Protein AF-A0A962NV31-F1 (afdb_monomer)

Mean predicted aligned error: 4.39 Å

Radius of gyration: 16.81 Å; Cα contacts (8 Å, |Δi|>4): 168; chains: 1; bounding box: 40×38×43 Å

Foldseek 3Di:
DPPDDADDQDADCDDPDPDDDDPVRYDDPVRSCVQVVDDDDDDDDDDAWKKKWAADPVLDIWIDTRPGTADPPGDDLCNCVCVVCVVCVVVCSVVHPHFKMWIWGAQSDDDPDDDDDDPDRTGTDDMAGNVVRGD

Solvent-accessible surface area (backbone atoms only — not comparable to full-atom values): 8498 Å² total; per-residue (Å²): 131,84,89,76,82,61,76,77,84,84,58,33,70,68,87,85,66,94,65,86,73,65,80,92,42,49,45,52,74,66,56,36,50,58,58,68,72,47,94,76,85,88,74,88,83,78,62,49,40,58,35,33,41,35,36,40,100,84,74,44,80,41,47,25,45,68,87,46,74,61,60,85,83,52,60,76,77,40,48,66,45,60,76,61,40,65,88,41,46,67,63,50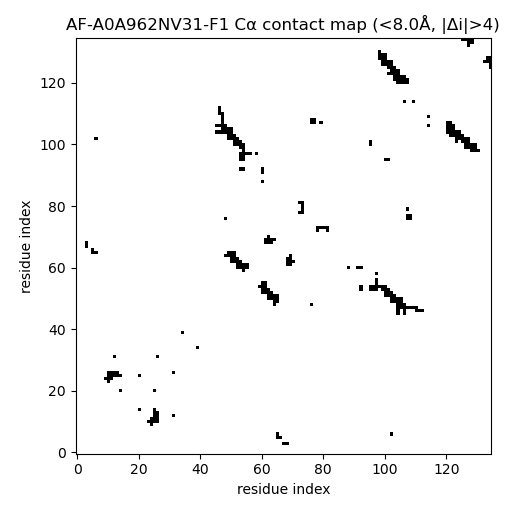,43,70,73,33,35,76,44,32,32,44,33,26,38,34,49,78,39,76,65,90,53,85,79,91,77,64,94,56,47,67,47,75,78,49,52,36,34,67,82,80,71,42,109

Nearest PDB structures (foldseek):
  6vtb-assembly1_A  TM=7.160E-01  e=1.375E-02  Naegleria gruberi
  6n0t-assembly1_A  TM=6.675E-01  e=8.854E-03  Thermochaetoides thermophila DSM 1495
  6vt8-assembly1_A  TM=7.091E-01  e=2.136E-02  Naegleria gruberi
  6vt1-assembly4_D  TM=6.978E-01  e=2.136E-02  Naegleria gruberi
  6n0v-assembly2_B  TM=6.535E-01  e=3.115E-02  Thermochaetoides thermophila DSM 1495

Sequence (135 aa):
MTDFFRFPHTPHIVWLGKDSPRDDKVLSPIEAQQLLAHQVIVEEKLDGANLGFSVSANGELRAQNRGQYLLQPYVGQFEKLENWLKPRADSLFDALGENLMLFGEWCAAQHSLDYQTLPDWFLVFDVYDKQQQQF

Secondary structure (DSSP, 8-state):
----PPPPP--BSS--SSSPPPGGGB--HHHHHHHHTS--------SSEEEEEEE-TTS-EEEEESSSB--SSP-GGGTTHHHHHGGGHHHHHHHHTTTEEEEEEE-SS-SSS--S--S-SEEEEEEEETTTTB-

Structure (mmCIF, N/CA/C/O backbone):
data_AF-A0A962NV31-F1
#
_entry.id   AF-A0A962NV31-F1
#
loop_
_atom_site.group_PDB
_atom_site.id
_atom_site.type_symbol
_atom_site.label_atom_id
_atom_site.label_alt_id
_atom_site.label_comp_id
_atom_site.label_asym_id
_atom_site.label_entity_id
_atom_site.label_seq_id
_atom_site.pdbx_PDB_ins_code
_atom_site.Cartn_x
_atom_site.Cartn_y
_atom_site.Cartn_z
_atom_site.occupancy
_atom_site.B_iso_or_equiv
_atom_site.auth_seq_id
_atom_site.auth_comp_id
_atom_site.auth_asym_id
_atom_site.auth_atom_id
_atom_site.pdbx_PDB_model_num
ATOM 1 N N . MET A 1 1 ? 9.616 0.900 20.889 1.00 39.31 1 MET A N 1
ATOM 2 C CA . MET A 1 1 ? 10.156 0.978 19.516 1.00 39.31 1 MET A CA 1
ATOM 3 C C . MET A 1 1 ? 8.955 1.104 18.607 1.00 39.31 1 MET A C 1
ATOM 5 O O . MET A 1 1 ? 7.966 0.438 18.866 1.00 39.31 1 MET A O 1
ATOM 9 N N . THR A 1 2 ? 8.957 2.026 17.654 1.00 50.31 2 THR A N 1
ATOM 10 C CA . THR A 1 2 ? 7.829 2.161 16.727 1.00 50.31 2 THR A CA 1
ATOM 11 C C . THR A 1 2 ? 7.834 0.975 15.765 1.00 50.31 2 THR A C 1
ATOM 13 O O . THR A 1 2 ? 8.759 0.878 14.961 1.00 50.31 2 THR A O 1
ATOM 16 N N . ASP A 1 3 ? 6.812 0.118 15.835 1.00 76.62 3 ASP A N 1
ATOM 17 C CA . ASP A 1 3 ? 6.509 -0.965 14.878 1.00 76.62 3 ASP A CA 1
ATOM 18 C C . ASP A 1 3 ? 6.101 -0.403 13.500 1.00 76.62 3 ASP A C 1
ATOM 20 O O . ASP A 1 3 ? 5.008 -0.650 12.988 1.00 76.62 3 ASP A O 1
ATOM 24 N N . PHE A 1 4 ? 6.926 0.467 12.916 1.00 91.75 4 PHE A N 1
ATOM 25 C CA . PHE A 1 4 ? 6.704 0.983 11.573 1.00 91.75 4 PHE A CA 1
ATOM 26 C C . PHE A 1 4 ? 7.273 -0.007 10.559 1.00 91.75 4 PHE A C 1
ATOM 28 O O . PHE A 1 4 ? 8.490 -0.172 10.461 1.00 91.75 4 PHE A O 1
ATOM 35 N N . PHE A 1 5 ? 6.394 -0.634 9.784 1.00 94.69 5 PHE A N 1
ATOM 36 C CA . PHE A 1 5 ? 6.786 -1.489 8.674 1.00 94.69 5 PHE A CA 1
ATOM 37 C C . PHE A 1 5 ? 6.714 -0.702 7.363 1.00 94.69 5 PHE A C 1
ATOM 39 O O . PHE A 1 5 ? 5.665 -0.174 6.984 1.00 94.69 5 PHE A O 1
ATOM 46 N N . ARG A 1 6 ? 7.850 -0.608 6.670 1.00 95.25 6 ARG A N 1
ATOM 47 C CA . ARG A 1 6 ? 7.961 0.059 5.371 1.00 95.25 6 ARG A CA 1
ATOM 48 C C . ARG A 1 6 ? 7.671 -0.949 4.263 1.00 95.25 6 ARG A C 1
ATOM 50 O O . ARG A 1 6 ? 8.365 -1.956 4.183 1.00 95.25 6 ARG A O 1
ATOM 57 N N . PHE A 1 7 ? 6.734 -0.629 3.366 1.00 95.12 7 PHE A N 1
ATOM 58 C CA . PHE A 1 7 ? 6.518 -1.431 2.159 1.00 95.12 7 PHE A CA 1
ATOM 59 C C . PHE A 1 7 ? 7.834 -1.555 1.362 1.00 95.12 7 PHE A C 1
ATOM 61 O O . PHE A 1 7 ? 8.510 -0.531 1.164 1.00 95.12 7 PHE A O 1
ATOM 68 N N . PRO A 1 8 ? 8.235 -2.764 0.926 1.00 92.75 8 PRO A N 1
ATOM 69 C CA . PRO A 1 8 ? 9.511 -2.994 0.261 1.00 92.75 8 PRO A CA 1
ATOM 70 C C . PRO A 1 8 ? 9.652 -2.184 -1.033 1.00 92.75 8 PRO A C 1
ATOM 72 O O . PRO A 1 8 ? 8.735 -1.523 -1.529 1.00 92.75 8 PRO A O 1
ATOM 75 N N . HIS A 1 9 ? 10.879 -2.098 -1.537 1.00 90.50 9 HIS A N 1
ATOM 76 C CA . HIS A 1 9 ? 11.116 -1.554 -2.872 1.00 90.50 9 HIS A CA 1
ATOM 77 C C . HIS A 1 9 ? 10.814 -2.639 -3.903 1.00 90.50 9 HIS A C 1
ATOM 79 O O . HIS A 1 9 ? 11.191 -3.787 -3.699 1.00 90.50 9 HIS A O 1
ATOM 85 N N . THR A 1 10 ? 10.189 -2.260 -5.015 1.00 90.50 10 THR A N 1
ATOM 86 C CA . THR A 1 10 ? 10.044 -3.131 -6.184 1.00 90.50 10 THR A CA 1
ATOM 87 C C . THR A 1 10 ? 11.233 -2.877 -7.115 1.00 90.50 10 THR A C 1
ATOM 89 O O . THR A 1 10 ? 11.301 -1.793 -7.705 1.00 90.50 10 THR A O 1
ATOM 92 N N . PRO A 1 11 ? 12.208 -3.797 -7.216 1.00 91.75 11 PRO A N 1
ATOM 93 C CA . PRO A 1 11 ? 13.331 -3.642 -8.130 1.00 91.75 11 PRO A CA 1
ATOM 94 C C . PRO A 1 11 ? 12.875 -3.821 -9.582 1.00 91.75 11 PRO A C 1
ATOM 96 O O . PRO A 1 11 ? 11.891 -4.497 -9.881 1.00 91.75 11 PRO A O 1
ATOM 99 N N . HIS A 1 12 ? 13.619 -3.233 -10.509 1.00 90.94 12 HIS A N 1
ATOM 100 C CA . HIS A 1 12 ? 13.448 -3.481 -11.931 1.00 90.94 12 HIS A CA 1
ATOM 101 C C . HIS A 1 12 ? 13.879 -4.915 -12.263 1.00 90.94 12 HIS A C 1
ATOM 103 O O . HIS A 1 12 ? 14.985 -5.322 -11.918 1.00 90.94 12 HIS A O 1
ATOM 109 N N . ILE A 1 13 ? 13.044 -5.658 -12.993 1.00 91.75 13 ILE A N 1
ATOM 110 C CA . ILE A 1 13 ? 13.430 -6.960 -13.571 1.00 91.75 13 ILE A CA 1
ATOM 111 C C . ILE A 1 13 ? 14.506 -6.760 -14.645 1.00 91.75 13 ILE A C 1
ATOM 113 O O . ILE A 1 13 ? 15.475 -7.505 -14.730 1.00 91.75 13 ILE A O 1
ATOM 117 N N . VAL A 1 14 ? 14.328 -5.725 -15.463 1.00 88.88 14 VAL A N 1
ATOM 118 C CA . VAL A 1 14 ? 15.279 -5.266 -16.472 1.00 88.88 14 VAL A CA 1
ATOM 119 C C . VAL A 1 14 ? 15.212 -3.746 -16.536 1.00 88.88 14 VAL A C 1
ATOM 121 O O . VAL A 1 14 ? 14.142 -3.150 -16.387 1.00 88.88 14 VAL A O 1
ATOM 124 N N . TRP A 1 15 ? 16.354 -3.104 -16.751 1.00 87.44 15 TRP A N 1
ATOM 125 C CA . TRP A 1 15 ? 16.406 -1.663 -16.932 1.00 87.44 15 TRP A CA 1
ATOM 126 C C . TRP A 1 15 ? 16.252 -1.294 -18.410 1.00 87.44 15 TRP A C 1
ATOM 128 O O . TRP A 1 15 ? 17.082 -1.661 -19.237 1.00 87.44 15 TRP A O 1
ATOM 138 N N . LEU A 1 16 ? 15.186 -0.557 -18.730 1.00 85.81 16 LEU A N 1
ATOM 139 C CA . LEU A 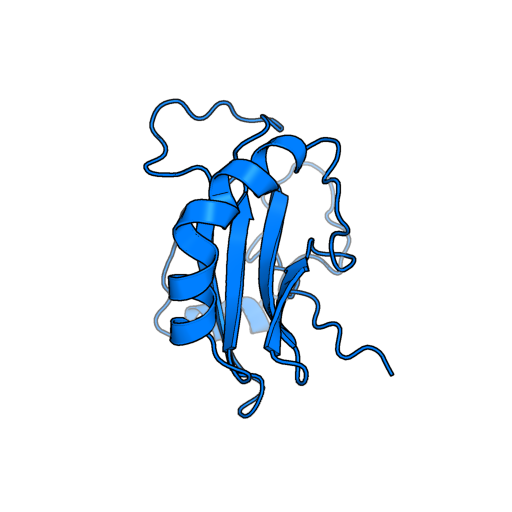1 16 ? 14.873 -0.095 -20.091 1.00 85.81 16 LEU A CA 1
ATOM 140 C C . LEU A 1 16 ? 15.112 1.415 -20.280 1.00 85.81 16 LEU A C 1
ATOM 142 O O . LEU A 1 16 ? 14.792 1.972 -21.330 1.00 85.81 16 LEU A O 1
ATOM 146 N N . GLY A 1 17 ? 15.629 2.095 -19.251 1.00 82.12 17 GLY A N 1
ATOM 147 C CA . GLY A 1 17 ? 15.947 3.520 -19.298 1.00 82.12 17 GLY A CA 1
ATOM 148 C C . GLY A 1 17 ? 17.206 3.809 -20.118 1.00 82.12 17 GLY A C 1
ATOM 149 O O . GLY A 1 17 ? 18.032 2.931 -20.351 1.00 82.12 17 GLY A O 1
ATOM 150 N N . LYS A 1 18 ? 17.360 5.066 -20.550 1.00 78.69 18 LYS A N 1
ATOM 151 C CA . LYS A 1 18 ? 18.529 5.513 -21.331 1.00 78.69 18 LYS A CA 1
ATOM 152 C C . LYS A 1 18 ? 19.789 5.708 -20.478 1.00 78.69 18 LYS A C 1
ATOM 154 O O . LYS A 1 18 ? 20.887 5.519 -20.987 1.00 78.69 18 LYS A O 1
ATOM 159 N N . ASP A 1 19 ? 19.621 6.086 -19.213 1.00 82.25 19 ASP A N 1
ATOM 160 C CA . ASP A 1 19 ? 20.715 6.334 -18.266 1.00 82.25 19 ASP A CA 1
ATOM 161 C C . ASP A 1 19 ? 21.066 5.070 -17.478 1.00 82.25 19 ASP A C 1
ATOM 163 O O . ASP A 1 19 ? 20.254 4.155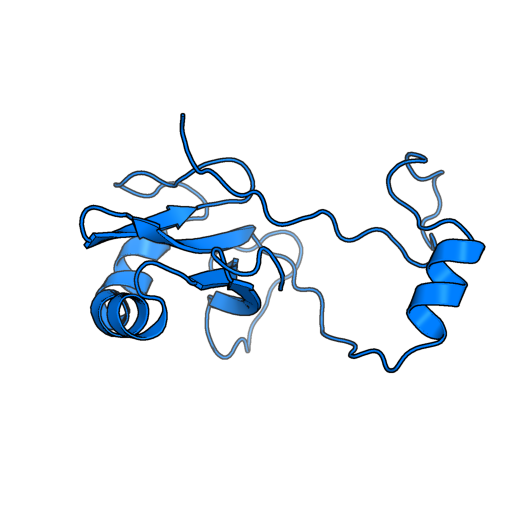 -17.408 1.00 82.25 19 ASP A O 1
ATOM 167 N N . SER A 1 20 ? 22.235 5.007 -16.838 1.00 72.12 20 SER A N 1
ATOM 168 C CA . SER A 1 20 ? 22.550 3.888 -15.941 1.00 72.12 20 SER A CA 1
ATOM 169 C C . SER A 1 20 ? 21.658 3.929 -14.689 1.00 72.12 20 SER A C 1
ATOM 171 O O . SER A 1 20 ? 21.562 4.985 -14.051 1.00 72.12 20 SER A O 1
ATOM 173 N N . PRO A 1 21 ? 21.018 2.812 -14.293 1.00 72.94 21 PRO A N 1
ATOM 174 C CA . PRO A 1 21 ? 20.321 2.741 -13.016 1.00 72.94 21 PRO A CA 1
ATOM 175 C C . PRO A 1 21 ? 21.318 2.916 -11.866 1.00 72.94 21 PRO A C 1
ATOM 177 O O . PRO A 1 21 ? 22.512 2.674 -12.020 1.00 72.94 21 PRO A O 1
ATOM 180 N N . ARG A 1 22 ? 20.831 3.290 -10.678 1.00 64.38 22 ARG A N 1
ATOM 181 C CA . ARG A 1 22 ? 21.605 2.994 -9.465 1.00 64.38 22 ARG A CA 1
ATOM 182 C C . ARG A 1 22 ? 21.600 1.473 -9.285 1.00 64.38 22 ARG A C 1
ATOM 184 O O . ARG A 1 22 ? 20.531 0.870 -9.393 1.00 64.38 22 ARG A O 1
ATOM 191 N N . ASP A 1 23 ? 22.770 0.881 -9.053 1.00 56.66 23 ASP A N 1
ATOM 192 C CA . ASP A 1 23 ? 22.973 -0.579 -9.057 1.00 56.66 23 ASP A CA 1
ATOM 193 C C . ASP A 1 23 ? 22.060 -1.333 -8.067 1.00 56.66 23 ASP A C 1
ATOM 195 O O . ASP A 1 23 ? 21.762 -2.503 -8.271 1.00 56.66 23 ASP A O 1
ATOM 199 N N . ASP A 1 24 ? 21.548 -0.659 -7.031 1.00 62.34 24 ASP A N 1
ATOM 200 C CA . ASP A 1 24 ? 20.646 -1.206 -6.007 1.00 62.34 24 ASP A CA 1
ATOM 201 C C . ASP A 1 24 ? 19.177 -1.343 -6.450 1.00 62.34 24 ASP A C 1
ATOM 203 O O . ASP A 1 24 ? 18.323 -1.736 -5.654 1.00 62.34 24 ASP A O 1
ATOM 207 N N . LYS A 1 25 ? 18.852 -0.997 -7.701 1.00 78.19 25 LYS A N 1
ATOM 208 C CA . LYS A 1 25 ? 17.461 -0.939 -8.183 1.00 78.19 25 LYS A CA 1
ATOM 209 C C . LYS A 1 25 ? 17.098 -1.974 -9.234 1.00 78.19 25 LYS A C 1
ATOM 211 O O . LYS A 1 25 ? 15.948 -1.972 -9.665 1.00 78.19 25 LYS A O 1
ATOM 216 N N . VAL A 1 26 ? 18.021 -2.829 -9.662 1.00 89.94 26 VAL A N 1
ATOM 217 C CA . VAL A 1 26 ? 17.766 -3.839 -10.699 1.00 89.94 26 VAL A CA 1
ATOM 218 C C . VAL A 1 26 ? 18.096 -5.213 -10.140 1.00 89.94 26 VAL A C 1
ATOM 220 O O . VAL A 1 26 ? 19.141 -5.383 -9.519 1.00 89.94 26 VAL A O 1
ATOM 223 N N . LEU A 1 27 ? 17.212 -6.184 -10.358 1.00 91.38 27 LEU A N 1
ATOM 224 C CA . LEU A 1 27 ? 17.496 -7.577 -10.030 1.00 91.38 27 LEU A CA 1
ATOM 225 C C . LEU A 1 27 ? 18.732 -8.052 -10.799 1.00 91.38 27 LEU A C 1
ATOM 227 O O . LEU A 1 27 ? 18.898 -7.754 -11.987 1.00 91.38 27 LEU A O 1
ATOM 231 N N . SER A 1 28 ? 19.578 -8.841 -10.143 1.00 91.25 28 SER A N 1
ATOM 232 C CA . SER A 1 28 ? 20.608 -9.588 -10.856 1.00 91.25 28 SER A CA 1
ATOM 233 C C . SER A 1 28 ? 19.961 -10.573 -11.844 1.00 91.25 28 SER A C 1
ATOM 235 O O . SER A 1 28 ? 18.823 -11.009 -11.640 1.00 91.25 28 SER A O 1
ATOM 237 N N . PRO A 1 29 ? 20.679 -11.003 -12.899 1.00 91.69 29 PRO A N 1
ATOM 238 C CA . PRO A 1 29 ? 20.149 -11.991 -13.839 1.00 91.69 29 PRO A CA 1
ATOM 239 C C . PRO A 1 29 ? 19.668 -13.287 -13.168 1.00 91.69 29 PRO A C 1
ATOM 241 O O . PRO A 1 29 ? 18.694 -13.884 -13.618 1.00 91.69 29 PRO A O 1
ATOM 244 N N . ILE A 1 30 ? 20.325 -13.703 -12.078 1.00 94.50 30 ILE A N 1
ATOM 245 C CA . ILE A 1 30 ? 19.959 -14.904 -11.316 1.00 94.50 30 ILE A CA 1
ATOM 246 C C . ILE A 1 30 ? 18.648 -14.678 -10.556 1.00 94.50 30 ILE A C 1
ATOM 248 O O . ILE A 1 30 ? 17.753 -15.513 -10.648 1.00 94.50 30 ILE A O 1
ATOM 252 N N . GLU A 1 31 ? 18.502 -13.552 -9.851 1.00 93.75 31 GLU A N 1
ATOM 253 C CA . GLU A 1 31 ? 17.269 -13.227 -9.117 1.00 93.75 31 GLU A CA 1
ATOM 254 C C . GLU A 1 31 ? 16.077 -13.054 -10.065 1.00 93.75 31 GLU A C 1
ATOM 256 O O . GLU A 1 31 ? 14.991 -13.565 -9.795 1.00 93.75 31 GLU A O 1
ATOM 261 N N . ALA A 1 32 ? 16.278 -12.394 -11.210 1.00 94.19 32 ALA A N 1
ATOM 262 C CA . ALA A 1 32 ? 15.246 -12.260 -12.235 1.00 94.19 32 ALA A CA 1
ATOM 263 C C . ALA A 1 32 ? 14.823 -13.630 -12.791 1.00 94.19 32 ALA A C 1
ATOM 265 O O . ALA A 1 32 ? 13.631 -13.896 -12.935 1.00 94.19 32 ALA A O 1
ATOM 266 N N . GLN A 1 33 ? 15.780 -14.527 -13.062 1.00 95.25 33 GLN A N 1
ATOM 267 C CA . GLN A 1 33 ? 15.475 -15.886 -13.510 1.00 95.25 33 GLN A CA 1
ATOM 268 C C . GLN A 1 33 ? 14.726 -16.689 -12.439 1.00 95.25 33 GLN A C 1
ATOM 270 O O . GLN A 1 33 ? 13.800 -17.419 -12.779 1.00 95.25 33 GLN A O 1
ATOM 275 N N . GLN A 1 34 ? 15.099 -16.551 -11.164 1.00 95.69 34 GLN A N 1
ATOM 276 C CA . GLN A 1 34 ? 14.410 -17.202 -10.047 1.00 95.69 34 GLN A CA 1
ATOM 277 C C . GLN A 1 34 ? 12.968 -16.705 -9.904 1.00 95.69 34 GLN A C 1
ATOM 279 O O . GLN A 1 34 ? 12.060 -17.526 -9.817 1.00 95.69 34 GLN A O 1
ATOM 284 N N . LEU A 1 35 ? 12.740 -15.388 -9.958 1.00 93.50 35 LEU A N 1
ATOM 285 C CA . LEU A 1 35 ? 11.395 -14.802 -9.930 1.00 93.50 35 LEU A CA 1
ATOM 286 C C . LEU A 1 35 ? 10.526 -15.345 -11.075 1.00 93.50 35 LEU A C 1
ATOM 288 O O . LEU A 1 35 ? 9.403 -15.790 -10.853 1.00 93.50 35 LEU A O 1
ATOM 292 N N . LEU A 1 36 ? 11.067 -15.344 -12.296 1.00 95.12 36 LEU A N 1
ATOM 293 C CA . LEU A 1 36 ? 10.356 -15.758 -13.509 1.00 95.12 36 LEU A CA 1
ATOM 294 C C . LEU A 1 36 ? 10.251 -17.284 -13.678 1.00 95.12 36 LEU A C 1
ATOM 296 O O . LEU A 1 36 ? 9.561 -17.747 -14.586 1.00 95.12 36 LEU A O 1
ATOM 300 N N . ALA A 1 37 ? 10.922 -18.074 -12.834 1.00 97.06 37 ALA A N 1
ATOM 301 C CA . ALA A 1 37 ? 10.782 -19.531 -12.814 1.00 97.06 37 ALA A CA 1
ATOM 302 C C . ALA A 1 37 ? 9.476 -19.990 -12.142 1.00 97.06 37 ALA A C 1
ATOM 304 O O . ALA A 1 37 ? 9.084 -21.151 -12.284 1.00 97.06 37 ALA A O 1
ATOM 305 N N . HIS A 1 38 ? 8.807 -19.095 -11.415 1.00 94.88 38 HIS A N 1
ATOM 306 C CA . HIS A 1 38 ? 7.529 -19.342 -10.760 1.00 94.88 38 HIS A CA 1
ATOM 307 C C . HIS A 1 38 ? 6.375 -18.681 -11.524 1.00 94.88 38 HIS A C 1
ATOM 309 O O . HIS A 1 38 ? 6.577 -17.896 -12.450 1.00 94.88 38 HIS A O 1
ATOM 315 N N . GLN A 1 39 ? 5.138 -19.008 -11.144 1.00 96.44 39 GLN A N 1
ATOM 316 C CA . GLN A 1 39 ? 3.980 -18.279 -11.650 1.00 96.44 39 GLN A CA 1
ATOM 317 C C . GLN A 1 39 ? 4.051 -16.831 -11.162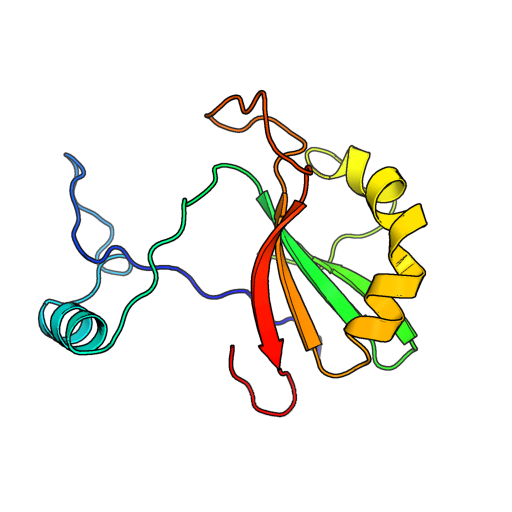 1.00 96.44 39 GLN A C 1
ATOM 319 O O . GLN A 1 39 ? 4.162 -16.585 -9.964 1.00 96.44 39 GLN A O 1
ATOM 324 N N . VAL A 1 40 ? 3.954 -15.889 -12.096 1.00 94.62 40 VAL A N 1
ATOM 325 C CA . VAL A 1 40 ? 3.942 -14.456 -11.804 1.00 94.62 40 VAL A CA 1
ATOM 326 C C . VAL A 1 40 ? 2.592 -13.855 -12.162 1.00 94.62 40 VAL A C 1
ATOM 328 O O . VAL A 1 40 ? 1.955 -14.255 -13.140 1.00 94.62 40 VAL A O 1
ATOM 331 N N . ILE A 1 41 ? 2.176 -12.879 -11.365 1.00 94.50 41 ILE A N 1
ATOM 332 C CA . ILE A 1 41 ? 1.032 -12.018 -11.647 1.00 94.50 41 ILE A CA 1
ATOM 333 C C . ILE A 1 41 ? 1.597 -10.661 -12.055 1.00 94.50 41 ILE A C 1
ATOM 335 O O . ILE A 1 41 ? 2.558 -10.174 -11.462 1.00 94.50 41 ILE A O 1
ATOM 339 N N . VAL A 1 42 ? 1.035 -10.085 -13.115 1.00 94.06 42 VAL A N 1
ATOM 340 C CA . VAL A 1 42 ? 1.417 -8.761 -13.604 1.00 94.06 42 VAL A CA 1
ATOM 341 C C . VAL A 1 42 ? 0.249 -7.826 -13.368 1.00 94.06 42 VAL A C 1
ATOM 343 O O . VAL A 1 42 ? -0.851 -8.068 -13.862 1.00 94.06 42 VAL A O 1
ATOM 346 N N . GLU A 1 43 ? 0.519 -6.753 -12.641 1.00 94.44 43 GLU A N 1
ATOM 347 C CA . GLU A 1 43 ? -0.450 -5.714 -12.323 1.00 94.44 43 GLU A CA 1
ATOM 348 C C . GLU A 1 43 ? 0.014 -4.373 -12.886 1.00 94.44 43 GLU A C 1
ATOM 350 O O . GLU A 1 43 ? 1.208 -4.139 -13.111 1.00 94.44 43 GLU A O 1
ATOM 355 N N . GLU A 1 44 ? -0.941 -3.482 -13.140 1.00 93.56 44 GLU A N 1
ATOM 356 C CA . GLU A 1 44 ? -0.619 -2.122 -13.546 1.00 93.56 44 GLU A CA 1
ATOM 357 C C . GLU A 1 44 ? 0.044 -1.384 -12.382 1.00 93.56 44 GLU A C 1
ATOM 359 O O . GLU A 1 44 ? -0.532 -1.232 -11.304 1.00 93.56 44 GLU A O 1
ATOM 364 N N . LYS A 1 45 ? 1.258 -0.876 -12.608 1.00 93.75 45 LYS A N 1
ATOM 365 C CA . LYS A 1 45 ? 1.900 0.002 -11.640 1.00 93.75 45 LYS A CA 1
ATOM 366 C C . LYS A 1 45 ? 1.356 1.419 -11.801 1.00 93.75 45 LYS A C 1
ATOM 368 O O . LYS A 1 45 ? 1.742 2.132 -12.726 1.00 93.75 45 LYS A O 1
ATOM 373 N N . LEU A 1 46 ? 0.542 1.842 -10.845 1.00 95.69 46 LEU A N 1
ATOM 374 C CA . LEU A 1 46 ? -0.005 3.191 -10.820 1.00 95.69 46 LEU A CA 1
ATOM 375 C C . LEU A 1 46 ? 1.014 4.244 -10.359 1.00 95.69 46 LEU A C 1
ATOM 377 O O . LEU A 1 46 ? 2.041 3.941 -9.733 1.00 95.69 46 LEU A O 1
ATOM 381 N N . ASP A 1 47 ? 0.721 5.484 -10.737 1.00 95.44 47 ASP A N 1
ATOM 382 C CA . ASP A 1 47 ? 1.490 6.692 -10.462 1.00 95.44 47 ASP A CA 1
ATOM 383 C C . ASP A 1 47 ? 0.732 7.563 -9.456 1.00 95.44 47 ASP A C 1
ATOM 385 O O . ASP A 1 47 ? -0.034 8.461 -9.813 1.00 95.44 47 ASP A O 1
ATOM 389 N N . GLY A 1 48 ? 0.902 7.251 -8.175 1.00 96.25 48 GLY A N 1
ATOM 390 C CA . GLY A 1 48 ? 0.331 8.016 -7.082 1.00 96.25 48 GLY A CA 1
ATOM 391 C C . GLY A 1 48 ? 1.269 8.043 -5.883 1.00 96.25 48 GLY A C 1
ATOM 392 O O . GLY A 1 48 ? 2.494 8.132 -5.996 1.00 96.25 48 GLY A O 1
ATOM 393 N N . ALA A 1 49 ? 0.676 8.004 -4.696 1.00 96.88 49 ALA A N 1
ATOM 394 C CA . ALA A 1 49 ? 1.412 7.916 -3.451 1.00 96.88 49 ALA A CA 1
ATOM 395 C C . ALA A 1 49 ? 1.160 6.576 -2.770 1.00 96.88 49 ALA A C 1
ATOM 397 O O . ALA A 1 49 ? 0.018 6.221 -2.502 1.00 96.88 49 ALA A O 1
ATOM 398 N N . ASN A 1 50 ? 2.225 5.888 -2.366 1.00 97.75 50 ASN A N 1
ATOM 399 C CA . ASN A 1 50 ? 2.087 4.729 -1.494 1.00 97.75 50 ASN A CA 1
ATOM 400 C C . ASN A 1 50 ? 1.332 5.108 -0.207 1.00 97.75 50 ASN A C 1
ATOM 402 O O . ASN A 1 50 ? 1.735 6.041 0.505 1.00 97.75 50 ASN A O 1
ATOM 406 N N . LEU A 1 51 ? 0.276 4.355 0.089 1.00 98.50 51 LEU A N 1
ATOM 407 C CA . LEU A 1 51 ? -0.552 4.499 1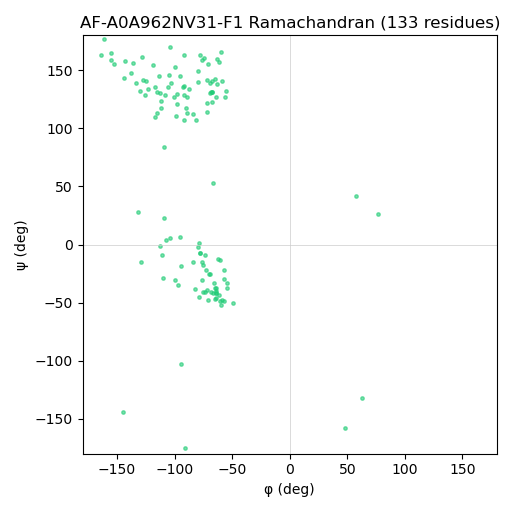.277 1.00 98.50 51 LEU A CA 1
ATOM 408 C C . LEU A 1 51 ? -0.784 3.117 1.893 1.00 98.50 51 LEU A C 1
ATOM 410 O O . LEU A 1 51 ? -1.010 2.135 1.187 1.00 98.50 51 LEU A O 1
ATOM 414 N N . GLY A 1 52 ? -0.722 3.039 3.217 1.00 98.25 52 GLY A N 1
ATOM 415 C CA . GLY A 1 52 ? -1.039 1.822 3.946 1.00 98.25 52 GLY A CA 1
ATOM 416 C C . GLY A 1 52 ? -1.898 2.069 5.173 1.00 98.25 52 GLY A C 1
ATOM 417 O O . GLY A 1 52 ? -1.883 3.165 5.738 1.00 98.25 52 GLY A O 1
ATOM 418 N N . PHE A 1 53 ? -2.619 1.033 5.591 1.00 98.44 53 PHE A N 1
ATOM 419 C CA . PHE A 1 53 ? -3.482 1.046 6.768 1.00 98.44 53 PHE A CA 1
ATOM 420 C C . PHE A 1 53 ? -3.159 -0.118 7.697 1.00 98.44 53 PHE A C 1
ATOM 422 O O . PHE A 1 53 ? -2.886 -1.227 7.247 1.00 98.44 53 PHE A O 1
ATOM 429 N N . SER A 1 54 ? -3.204 0.125 9.004 1.00 97.81 54 SER A N 1
ATOM 430 C CA . SER A 1 54 ? -3.085 -0.923 10.022 1.00 97.81 54 SER A CA 1
ATOM 431 C C . SER A 1 54 ? -3.809 -0.517 11.297 1.00 97.81 54 SER A C 1
ATOM 433 O O . SER A 1 54 ? -3.924 0.676 11.580 1.00 97.81 54 SER A O 1
ATOM 435 N N . VAL A 1 55 ? -4.230 -1.485 12.106 1.00 97.31 55 VAL A N 1
ATOM 436 C CA . VAL A 1 55 ? -4.730 -1.212 13.460 1.00 97.31 55 VAL A CA 1
ATOM 437 C C . VAL A 1 55 ? -3.579 -1.317 14.464 1.00 97.31 55 VAL A C 1
ATOM 439 O O . VAL A 1 55 ? -2.708 -2.190 14.352 1.00 97.31 55 VAL A O 1
ATOM 442 N N . SER A 1 56 ? -3.517 -0.369 15.399 1.00 93.94 56 SER A N 1
ATOM 443 C CA . SER A 1 56 ? -2.584 -0.383 16.529 1.00 93.94 56 SER A CA 1
ATOM 444 C C . SER A 1 56 ? -3.057 -1.338 17.632 1.00 93.94 56 SER A C 1
ATOM 446 O O . SER A 1 56 ? -4.236 -1.657 17.710 1.00 93.94 56 SER A O 1
ATOM 448 N N . ALA A 1 57 ? -2.166 -1.720 18.549 1.00 91.56 57 ALA A N 1
ATOM 449 C CA . ALA A 1 57 ? -2.530 -2.517 19.730 1.00 91.56 57 ALA A CA 1
ATOM 450 C C . ALA A 1 57 ? -3.527 -1.811 20.679 1.00 91.56 57 ALA A C 1
ATOM 452 O O . ALA A 1 57 ? -4.074 -2.434 21.580 1.00 91.56 57 ALA A O 1
ATOM 453 N N . ASN A 1 58 ? -3.760 -0.506 20.494 1.00 92.56 58 ASN A N 1
ATOM 454 C CA . ASN A 1 58 ? -4.756 0.258 21.248 1.00 92.56 58 ASN A CA 1
ATOM 455 C C . ASN A 1 58 ? -6.104 0.350 20.510 1.00 92.56 58 ASN A C 1
ATOM 457 O O . ASN A 1 58 ? -6.980 1.094 20.943 1.00 92.56 58 ASN A O 1
ATOM 461 N N . GLY A 1 59 ? -6.265 -0.350 19.382 1.00 93.31 59 GLY A N 1
ATOM 462 C CA . GLY A 1 59 ? -7.483 -0.294 18.577 1.00 93.31 59 GLY A CA 1
ATOM 463 C C . GLY A 1 59 ? -7.614 0.978 17.733 1.00 93.31 59 GLY A C 1
ATOM 464 O O . GLY A 1 59 ? -8.724 1.387 17.408 1.00 93.31 59 GLY A O 1
ATOM 465 N N . GLU A 1 60 ? -6.506 1.624 17.364 1.00 94.31 60 GLU A N 1
ATOM 466 C CA . GLU A 1 60 ? -6.545 2.813 16.502 1.00 94.31 60 GLU A CA 1
ATOM 467 C C . GLU A 1 60 ? -6.209 2.449 15.058 1.00 94.31 60 GLU A C 1
ATOM 469 O O . GLU A 1 60 ? -5.149 1.874 14.787 1.00 94.31 60 GLU A O 1
ATOM 474 N N . LEU A 1 61 ? -7.072 2.836 14.117 1.00 96.88 61 LEU A N 1
ATOM 475 C CA . LEU A 1 61 ? -6.769 2.750 12.693 1.00 96.88 61 LEU A CA 1
ATOM 476 C C . LEU A 1 61 ? -5.733 3.818 12.319 1.00 96.88 61 LEU A C 1
ATOM 478 O O . LEU A 1 61 ? -5.949 5.016 12.499 1.00 96.88 61 LEU A O 1
ATOM 482 N N . ARG A 1 62 ? -4.601 3.380 11.774 1.00 97.00 62 ARG A N 1
ATOM 483 C CA . ARG A 1 62 ? -3.472 4.233 11.396 1.00 97.00 62 ARG A CA 1
ATOM 484 C C . ARG A 1 62 ? -3.280 4.201 9.892 1.00 97.00 62 ARG A C 1
ATOM 486 O O . ARG A 1 62 ? -3.172 3.124 9.312 1.00 97.00 62 ARG A O 1
ATOM 493 N N . ALA A 1 63 ? -3.158 5.378 9.290 1.00 98.19 63 ALA A N 1
ATOM 494 C CA . ALA A 1 63 ? -2.703 5.540 7.916 1.00 98.19 63 ALA A CA 1
ATOM 495 C C . ALA A 1 63 ? -1.194 5.821 7.891 1.00 98.19 63 ALA A C 1
ATOM 497 O O . ALA A 1 63 ? -0.673 6.515 8.768 1.00 98.19 63 ALA A O 1
ATOM 498 N N . GLN A 1 64 ? -0.483 5.325 6.885 1.00 97.88 64 GLN A N 1
ATOM 499 C CA . GLN A 1 64 ? 0.939 5.590 6.677 1.00 97.88 64 GLN A CA 1
ATOM 500 C C . GLN A 1 64 ? 1.254 5.854 5.214 1.00 97.88 64 GLN A C 1
ATOM 502 O O . GLN A 1 64 ? 0.660 5.248 4.331 1.00 97.88 64 GLN A O 1
ATOM 507 N N . ASN A 1 65 ? 2.240 6.708 4.963 1.00 96.88 65 ASN A N 1
ATOM 508 C CA . ASN A 1 65 ? 2.936 6.700 3.684 1.00 96.88 65 ASN A CA 1
ATOM 509 C C . ASN A 1 65 ? 4.152 5.758 3.774 1.00 96.88 65 ASN A C 1
ATOM 511 O O . ASN A 1 65 ? 4.402 5.123 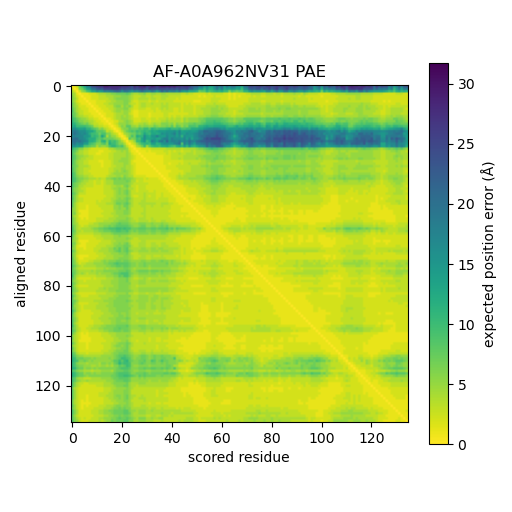4.801 1.00 96.88 65 ASN A O 1
ATOM 515 N N . ARG A 1 66 ? 4.967 5.704 2.719 1.00 94.44 66 ARG A N 1
ATOM 516 C CA . ARG A 1 66 ? 6.184 4.871 2.690 1.00 94.44 66 ARG A CA 1
ATOM 517 C C . ARG A 1 66 ? 7.189 5.164 3.821 1.00 94.44 66 ARG A C 1
ATOM 519 O O . ARG A 1 66 ? 7.983 4.300 4.197 1.00 94.44 66 ARG A O 1
ATOM 526 N N . GLY A 1 67 ? 7.232 6.399 4.313 1.00 94.81 67 GLY A N 1
ATOM 527 C CA . GLY A 1 67 ? 8.249 6.873 5.252 1.00 94.81 67 GLY A CA 1
ATOM 528 C C . GLY A 1 67 ? 7.813 6.904 6.714 1.00 94.81 67 GLY A C 1
ATOM 529 O O . GLY A 1 67 ? 8.672 6.751 7.579 1.00 94.81 67 GLY A O 1
ATOM 530 N N . GLN A 1 68 ? 6.525 7.127 6.979 1.00 95.62 68 GLN A N 1
ATOM 531 C CA . GLN A 1 68 ? 5.998 7.417 8.312 1.00 95.62 68 GLN A CA 1
ATOM 532 C C . GLN A 1 68 ? 4.475 7.248 8.389 1.00 95.62 68 GLN A C 1
ATOM 534 O O . GLN A 1 68 ? 3.772 7.290 7.376 1.00 95.62 68 GLN A O 1
ATOM 539 N N . TYR A 1 69 ? 3.958 7.142 9.614 1.00 97.25 69 TYR A N 1
ATOM 540 C CA . TYR A 1 69 ? 2.530 7.303 9.881 1.00 97.25 69 TYR A CA 1
ATOM 541 C C . TYR A 1 69 ? 2.073 8.735 9.573 1.00 97.25 69 TYR A C 1
ATOM 543 O O . TYR A 1 69 ? 2.795 9.705 9.814 1.00 97.25 69 TYR A O 1
ATOM 551 N N . LEU A 1 70 ? 0.867 8.859 9.026 1.00 97.12 70 LEU A N 1
ATOM 552 C CA . LEU A 1 70 ? 0.223 10.132 8.732 1.00 97.12 70 LEU A CA 1
ATOM 553 C C . LEU A 1 70 ? -0.543 10.606 9.967 1.00 97.12 70 LEU A C 1
ATOM 555 O O . LEU A 1 70 ? -1.283 9.838 10.580 1.00 97.12 70 LEU A O 1
ATOM 559 N N . LEU A 1 71 ? -0.386 11.882 10.306 1.00 95.06 71 LEU A N 1
ATOM 560 C CA . LEU A 1 71 ? -1.090 12.519 11.415 1.00 95.06 71 LEU A CA 1
ATOM 561 C C . LEU A 1 71 ? -2.201 13.416 10.876 1.00 95.06 71 LEU A C 1
ATOM 563 O O . LEU A 1 71 ? -2.046 14.026 9.819 1.00 95.06 71 LEU A O 1
ATOM 567 N N . GLN A 1 72 ? -3.308 13.489 11.613 1.00 93.62 72 GLN A N 1
ATOM 568 C CA . GLN A 1 72 ? -4.378 14.437 11.327 1.00 93.62 72 GLN A CA 1
ATOM 569 C C . GLN A 1 72 ? -4.028 15.840 11.866 1.00 93.62 72 GLN A C 1
ATOM 571 O O . GLN A 1 72 ? -3.361 15.939 12.899 1.00 93.62 72 GLN A O 1
ATOM 576 N N . PRO A 1 73 ? -4.505 16.918 11.216 1.00 95.75 73 PRO A N 1
ATOM 577 C CA . PRO A 1 73 ? -5.192 16.912 9.921 1.00 95.75 73 PRO A CA 1
ATOM 578 C C . PRO A 1 73 ? -4.237 16.511 8.788 1.00 95.75 73 PRO A C 1
ATOM 580 O O . PRO A 1 73 ? -3.066 16.895 8.783 1.00 95.75 73 PRO A O 1
ATOM 583 N N . TYR A 1 74 ? -4.729 15.724 7.829 1.00 96.69 74 TYR A N 1
ATOM 584 C CA . TYR A 1 74 ? -3.913 15.314 6.687 1.00 96.69 74 TYR A CA 1
ATOM 585 C C . TYR A 1 74 ? -3.683 16.497 5.742 1.00 96.69 74 TYR A C 1
ATOM 587 O O . TYR A 1 74 ? -4.580 17.302 5.506 1.00 96.69 74 TYR A O 1
ATOM 595 N N . VAL A 1 75 ? -2.476 16.596 5.182 1.00 94.88 75 VAL A N 1
ATOM 596 C CA . VAL A 1 75 ? -2.056 17.729 4.343 1.00 94.88 75 VAL A CA 1
ATOM 597 C C . VAL A 1 75 ? -1.474 17.270 3.007 1.00 94.88 75 VAL A C 1
ATOM 599 O O . VAL A 1 75 ? -1.048 16.121 2.846 1.00 94.88 75 VAL A O 1
ATOM 602 N N . GLY A 1 76 ? -1.423 18.191 2.043 1.00 95.12 76 GLY A N 1
ATOM 603 C CA . GLY A 1 76 ? -0.839 17.954 0.723 1.00 95.12 76 GLY A CA 1
ATOM 604 C C . GLY A 1 76 ? -1.591 16.865 -0.041 1.00 95.12 76 GLY A C 1
ATOM 605 O O . GLY A 1 76 ? -2.817 16.851 -0.071 1.00 95.12 76 GLY A O 1
ATOM 606 N N . GLN A 1 77 ? -0.864 15.907 -0.621 1.00 95.75 77 GLN A N 1
ATOM 607 C CA . GLN A 1 77 ? -1.466 14.817 -1.404 1.00 95.75 77 GLN A CA 1
ATOM 608 C C . GLN A 1 77 ? -2.450 13.928 -0.614 1.00 95.75 77 GLN A C 1
ATOM 610 O O . GLN A 1 77 ? -3.203 13.167 -1.218 1.00 95.75 77 GLN A O 1
ATOM 615 N N . PHE A 1 78 ? -2.472 14.028 0.721 1.00 97.56 78 PHE A N 1
ATOM 616 C CA . PHE A 1 78 ? -3.370 13.273 1.598 1.00 97.56 78 PHE A CA 1
ATOM 617 C C . PHE A 1 78 ? -4.543 14.102 2.146 1.00 97.56 78 PHE A C 1
ATOM 619 O O . PHE A 1 78 ? -5.310 13.581 2.943 1.00 97.56 78 PHE A O 1
ATOM 626 N N . GLU A 1 79 ? -4.739 15.356 1.731 1.00 96.88 79 GLU A N 1
ATOM 627 C CA . GLU A 1 79 ? -5.823 16.224 2.239 1.00 96.88 79 GLU A CA 1
ATOM 628 C C . GLU A 1 79 ? -7.221 15.581 2.115 1.00 96.88 79 GLU A C 1
ATOM 630 O O . GLU A 1 79 ? -8.054 15.675 3.012 1.00 96.88 79 GLU A O 1
ATOM 635 N N . LYS A 1 80 ? -7.465 14.838 1.029 1.00 96.88 80 LYS A N 1
ATOM 636 C CA . LYS A 1 80 ? -8.738 14.138 0.786 1.00 96.88 80 LYS A CA 1
ATOM 637 C C . LYS A 1 80 ? -8.903 12.832 1.581 1.00 96.88 80 LYS A C 1
ATOM 639 O O . LYS A 1 80 ? -9.978 12.231 1.532 1.00 96.88 80 LYS A O 1
ATOM 644 N N . LEU A 1 81 ? -7.865 12.377 2.289 1.00 97.94 81 LEU A N 1
ATOM 645 C CA . LEU A 1 81 ? -7.841 11.071 2.949 1.00 97.94 81 LEU A CA 1
ATOM 646 C C . LEU A 1 81 ? -8.870 10.972 4.076 1.00 97.94 81 LEU A C 1
ATOM 648 O O . LEU A 1 81 ? -9.499 9.931 4.218 1.00 97.94 81 LEU A O 1
ATOM 652 N N . GLU A 1 82 ? -9.091 12.040 4.844 1.00 96.25 82 GLU A N 1
ATOM 653 C CA . GLU A 1 82 ? -10.037 12.012 5.968 1.00 96.25 82 GLU A CA 1
ATOM 654 C C . GLU A 1 82 ? -11.461 11.693 5.492 1.00 96.25 82 GLU A C 1
ATOM 656 O O . GLU A 1 82 ? -12.106 10.772 5.994 1.00 96.25 82 GLU A O 1
ATOM 661 N N . ASN A 1 83 ? -11.916 12.396 4.452 1.00 97.12 83 ASN A N 1
ATOM 662 C CA . ASN A 1 83 ? -13.243 12.201 3.869 1.00 97.12 83 ASN A CA 1
ATOM 663 C C . ASN A 1 83 ? -13.399 10.825 3.212 1.00 97.12 83 ASN A C 1
ATOM 665 O O . ASN A 1 83 ? -14.490 10.258 3.224 1.00 97.12 83 ASN A O 1
ATOM 669 N N . TRP A 1 84 ? -12.319 10.286 2.644 1.00 97.81 84 TRP A N 1
ATOM 670 C CA . TRP A 1 84 ? -12.319 8.952 2.052 1.00 97.81 84 TRP A CA 1
ATOM 671 C C . TRP A 1 84 ? -12.342 7.842 3.113 1.00 97.81 84 TRP A C 1
ATOM 673 O O . TRP A 1 84 ? -13.071 6.856 2.963 1.00 97.81 84 TRP A O 1
ATOM 683 N N . LEU A 1 85 ? -11.571 8.025 4.189 1.00 97.69 85 LEU A N 1
ATOM 684 C CA . LEU A 1 85 ? -11.365 7.041 5.247 1.00 97.69 85 LEU A CA 1
ATOM 685 C C . LEU A 1 85 ? -12.572 6.940 6.175 1.00 97.69 85 LEU A C 1
ATOM 687 O O . LEU A 1 85 ? -12.965 5.837 6.534 1.00 97.69 85 LEU A O 1
ATOM 691 N N . LYS A 1 86 ? -13.189 8.069 6.537 1.00 97.25 86 LYS A N 1
ATOM 692 C CA . LYS A 1 86 ? -14.303 8.121 7.494 1.00 97.25 86 LYS A CA 1
ATOM 693 C C . LYS A 1 86 ? -15.432 7.110 7.217 1.00 97.25 86 LYS A C 1
ATOM 695 O O . LYS A 1 86 ? -15.779 6.387 8.144 1.00 97.25 86 LYS A O 1
ATOM 700 N N . PRO A 1 87 ? -15.992 6.987 5.995 1.00 97.94 87 PRO A N 1
ATOM 701 C CA . PRO A 1 87 ? -17.034 5.991 5.717 1.00 97.94 87 PRO A CA 1
ATOM 702 C C . PRO A 1 87 ? -16.525 4.540 5.622 1.00 97.94 87 PRO A C 1
ATO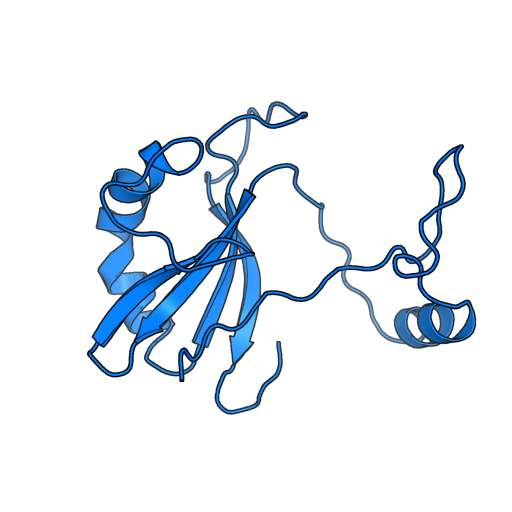M 704 O O . PRO A 1 87 ? -17.339 3.631 5.513 1.00 97.94 87 PRO A O 1
ATOM 707 N N . ARG A 1 88 ? -15.204 4.314 5.616 1.00 97.94 88 ARG A N 1
ATOM 708 C CA . ARG A 1 88 ? -14.559 2.993 5.476 1.00 97.94 88 ARG A CA 1
ATOM 709 C C . ARG A 1 88 ? -13.858 2.527 6.755 1.00 97.94 88 ARG A C 1
ATOM 711 O O . ARG A 1 88 ? -13.397 1.391 6.798 1.00 97.94 88 ARG A O 1
ATOM 718 N N . ALA A 1 89 ? -13.746 3.393 7.762 1.00 97.31 89 ALA A N 1
ATOM 719 C CA . ALA A 1 89 ? -12.901 3.179 8.930 1.00 97.31 89 ALA A CA 1
ATOM 720 C C . ALA A 1 89 ? -13.285 1.907 9.694 1.00 97.31 89 ALA A C 1
ATOM 722 O O . ALA A 1 89 ? -12.409 1.089 9.953 1.00 97.31 89 ALA A O 1
ATOM 723 N N . ASP A 1 90 ? -14.576 1.706 9.962 1.00 97.81 90 ASP A N 1
ATOM 724 C CA . ASP A 1 90 ? -15.066 0.533 10.696 1.00 97.81 90 ASP A CA 1
ATOM 725 C C . ASP A 1 90 ? -14.811 -0.762 9.913 1.00 97.81 90 ASP A C 1
ATOM 727 O O . ASP A 1 90 ? -14.239 -1.709 10.438 1.00 97.81 90 ASP A O 1
ATOM 731 N N . SER A 1 91 ? -15.127 -0.783 8.613 1.00 98.06 91 SER A N 1
ATOM 732 C CA . SER A 1 91 ? -14.883 -1.963 7.771 1.00 98.06 91 SER A CA 1
ATOM 733 C C . SER A 1 91 ? -13.397 -2.294 7.635 1.00 98.06 91 SER A C 1
ATOM 735 O O . SER A 1 91 ? -13.033 -3.466 7.620 1.00 98.06 91 SER A O 1
ATOM 737 N N . LEU A 1 92 ? -12.527 -1.282 7.542 1.00 98.00 92 LEU A N 1
ATOM 738 C CA . LEU A 1 92 ? -11.077 -1.484 7.534 1.00 98.00 92 LEU A CA 1
ATOM 739 C C . LEU A 1 92 ? -10.572 -1.979 8.889 1.00 98.00 92 LEU A C 1
ATOM 741 O O . LEU A 1 92 ? -9.717 -2.858 8.929 1.00 98.00 92 LEU A O 1
ATOM 745 N N . PHE A 1 93 ? -11.091 -1.432 9.985 1.00 98.19 93 PHE A N 1
ATOM 746 C CA . PHE A 1 93 ? -10.750 -1.871 11.330 1.00 98.19 93 PHE A CA 1
ATOM 747 C C . PHE A 1 93 ? -11.094 -3.353 11.527 1.00 98.19 93 PHE A C 1
ATOM 749 O O . PHE A 1 93 ? -10.212 -4.137 11.883 1.00 98.19 93 PHE A O 1
ATOM 756 N N . ASP A 1 94 ? -12.330 -3.741 11.207 1.00 97.81 94 ASP A N 1
ATOM 757 C CA . ASP A 1 94 ? -12.815 -5.115 11.349 1.00 97.81 94 ASP A CA 1
ATOM 758 C C . ASP A 1 94 ? -12.057 -6.092 10.440 1.00 97.81 94 ASP A C 1
ATOM 760 O O . ASP A 1 94 ? -11.701 -7.191 10.866 1.00 97.81 94 ASP A O 1
ATOM 764 N N . ALA A 1 95 ? -11.786 -5.700 9.189 1.00 97.94 95 ALA A N 1
ATOM 765 C CA . ALA A 1 95 ? -11.114 -6.564 8.220 1.00 97.94 95 ALA A CA 1
ATOM 766 C C . ALA A 1 95 ? -9.624 -6.764 8.525 1.00 97.94 95 ALA A C 1
ATOM 768 O O . ALA A 1 95 ? -9.100 -7.860 8.324 1.00 97.94 95 ALA A O 1
ATOM 769 N N . LEU A 1 96 ? -8.924 -5.716 8.973 1.00 97.94 96 LEU A N 1
ATOM 770 C CA . LEU A 1 96 ? -7.484 -5.797 9.222 1.00 97.94 96 LEU A CA 1
ATOM 771 C C . LEU A 1 96 ? -7.171 -6.405 10.587 1.00 97.94 96 LEU A C 1
ATOM 773 O O . LEU A 1 96 ? -6.190 -7.146 10.734 1.00 97.94 96 LEU A O 1
ATOM 777 N N . GLY A 1 97 ? -7.979 -6.054 11.591 1.00 96.50 97 GLY A N 1
ATOM 778 C CA . GLY A 1 97 ? -7.661 -6.305 12.987 1.00 96.50 97 GLY A CA 1
ATOM 779 C C . GLY A 1 97 ? -6.233 -5.874 13.340 1.00 96.50 97 GLY A C 1
ATOM 780 O O . GLY A 1 97 ? -5.579 -5.082 12.655 1.00 96.50 97 GLY A O 1
ATOM 781 N N . GLU A 1 98 ? -5.697 -6.446 14.412 1.00 94.81 98 GLU A N 1
ATOM 782 C CA . GLU A 1 98 ? -4.345 -6.129 14.877 1.00 94.81 98 GLU A CA 1
ATOM 783 C C . GLU A 1 98 ? -3.233 -6.834 14.092 1.00 94.81 98 GLU A C 1
ATOM 785 O O . GLU A 1 98 ? -2.06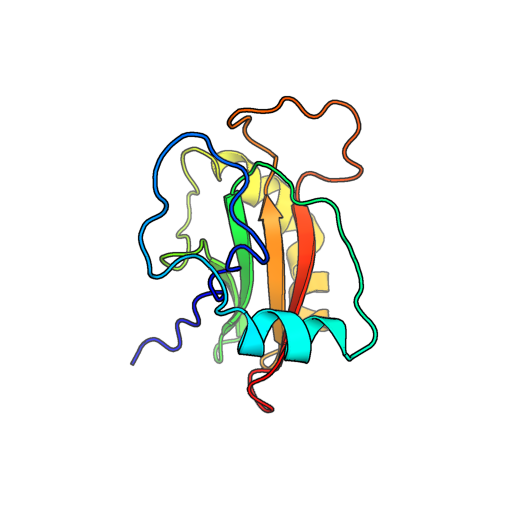5 -6.562 14.355 1.00 94.81 98 GLU A O 1
ATOM 790 N N . ASN A 1 99 ? -3.544 -7.691 13.114 1.00 95.88 99 ASN A N 1
ATOM 791 C CA . ASN A 1 99 ? -2.546 -8.558 12.473 1.00 95.88 99 ASN A CA 1
ATOM 792 C C . ASN A 1 99 ? -2.234 -8.178 11.029 1.00 95.88 99 ASN A C 1
ATOM 794 O O . ASN A 1 99 ? -1.102 -8.378 10.601 1.00 95.88 99 ASN A O 1
ATOM 798 N N . LEU A 1 100 ? -3.173 -7.580 10.299 1.00 98.00 100 LEU A N 1
ATOM 799 C CA . LEU A 1 100 ? -2.959 -7.265 8.891 1.00 98.00 100 LEU A CA 1
ATOM 800 C C . LEU A 1 100 ? -2.570 -5.799 8.682 1.00 98.00 100 LEU A C 1
ATOM 802 O O . LEU A 1 100 ? -2.904 -4.904 9.469 1.00 98.00 100 LEU A O 1
ATOM 806 N N . MET A 1 101 ? -1.839 -5.561 7.600 1.00 98.19 101 MET A N 1
ATOM 807 C CA . MET A 1 101 ? -1.588 -4.235 7.049 1.00 98.19 101 MET A CA 1
ATOM 808 C C . MET A 1 101 ? -1.999 -4.224 5.584 1.00 98.19 101 MET A C 1
ATOM 810 O O . MET A 1 101 ? -1.564 -5.076 4.821 1.00 98.19 101 MET A O 1
ATOM 814 N N . LEU A 1 102 ? -2.807 -3.250 5.186 1.00 98.62 102 LEU A N 1
ATOM 815 C CA . LEU A 1 102 ? -3.215 -3.059 3.797 1.00 98.62 102 LEU A CA 1
ATOM 816 C C . LEU A 1 102 ? -2.263 -2.087 3.115 1.00 98.62 102 LEU A C 1
ATOM 818 O O . LEU A 1 102 ? -1.983 -1.035 3.691 1.00 98.62 102 LEU A O 1
ATOM 822 N N . PHE A 1 103 ? -1.830 -2.386 1.895 1.00 98.56 103 PHE A N 1
ATOM 823 C CA . PHE A 1 103 ? -1.036 -1.485 1.067 1.00 98.56 103 PHE A CA 1
ATOM 824 C C . PHE A 1 103 ? -1.695 -1.258 -0.289 1.00 98.56 103 PHE A C 1
ATOM 826 O O . PHE A 1 103 ? -2.253 -2.163 -0.911 1.00 98.56 103 PHE A O 1
ATOM 833 N N . GLY A 1 104 ? -1.621 -0.016 -0.747 1.00 98.19 104 GLY A N 1
ATOM 834 C CA . GLY A 1 104 ? -2.152 0.382 -2.035 1.00 98.19 104 GLY A CA 1
ATOM 835 C C . GLY A 1 104 ? -1.567 1.699 -2.514 1.00 98.19 104 GLY A C 1
ATOM 836 O O . GLY A 1 104 ? -0.782 2.362 -1.821 1.00 98.19 104 GLY A O 1
ATOM 837 N N . GLU A 1 105 ? -1.974 2.074 -3.715 1.00 98.12 105 GLU A N 1
ATOM 838 C CA . GLU A 1 105 ? -1.632 3.346 -4.322 1.00 98.12 105 GLU A CA 1
ATOM 839 C C . GLU A 1 105 ? -2.773 4.343 -4.118 1.00 98.12 105 GLU A C 1
ATOM 841 O O . GLU A 1 105 ? -3.942 4.056 -4.379 1.00 98.12 105 GLU A O 1
ATOM 846 N N . TRP A 1 106 ? -2.426 5.527 -3.622 1.00 98.00 106 TRP A N 1
ATOM 847 C CA . TRP A 1 106 ? -3.326 6.654 -3.437 1.00 98.00 106 TRP A CA 1
ATOM 848 C C . TRP A 1 106 ? -3.184 7.645 -4.592 1.00 98.00 106 TRP A C 1
ATOM 850 O O . TRP A 1 106 ? -2.185 8.358 -4.700 1.00 98.00 106 TRP A O 1
ATOM 860 N N . CYS A 1 107 ? -4.213 7.722 -5.427 1.00 97.31 107 CYS A N 1
ATOM 861 C CA . CYS A 1 107 ? -4.246 8.489 -6.672 1.00 97.31 107 CYS A CA 1
ATOM 862 C C . CYS A 1 107 ? -5.162 9.728 -6.594 1.00 97.31 107 CYS A C 1
ATOM 864 O O . CYS A 1 107 ? -5.638 10.221 -7.613 1.00 97.31 107 CYS A O 1
ATOM 866 N N . ALA A 1 108 ? -5.451 10.251 -5.394 1.00 95.56 108 ALA A N 1
ATOM 867 C CA . ALA A 1 108 ? -6.357 11.402 -5.244 1.00 95.56 108 ALA A CA 1
ATOM 868 C C . ALA A 1 108 ? -5.741 12.758 -5.651 1.00 95.56 108 ALA A C 1
ATOM 870 O O . ALA A 1 108 ? -6.474 13.740 -5.843 1.00 95.56 108 ALA A O 1
ATOM 871 N N . ALA A 1 109 ? -4.409 12.812 -5.732 1.00 93.12 109 ALA A N 1
ATOM 872 C CA . ALA A 1 109 ? -3.626 13.917 -6.267 1.00 93.12 109 ALA A CA 1
ATOM 873 C C . ALA A 1 109 ? -2.861 13.423 -7.500 1.00 93.12 109 ALA A C 1
ATOM 875 O O . ALA A 1 109 ? -2.280 12.340 -7.465 1.00 93.12 109 ALA A O 1
ATOM 876 N N . GLN A 1 110 ? -2.856 14.221 -8.567 1.00 91.00 110 GLN A N 1
ATOM 877 C CA . GLN A 1 110 ? -2.113 13.911 -9.783 1.00 91.00 110 GLN A CA 1
ATOM 878 C C . GLN A 1 110 ? -0.607 14.011 -9.517 1.00 91.00 110 GLN A C 1
ATOM 880 O O . GLN A 1 110 ? -0.136 15.019 -8.984 1.00 91.00 110 GLN A O 1
ATOM 885 N N . HIS A 1 111 ? 0.133 12.975 -9.911 1.00 88.06 111 HIS A N 1
ATOM 886 C CA . HIS A 1 111 ? 1.594 12.997 -9.975 1.00 88.06 111 HIS A CA 1
ATOM 887 C C . HIS A 1 111 ? 2.014 13.359 -11.402 1.00 88.06 111 HIS A C 1
ATOM 889 O O . HIS A 1 111 ? 1.906 14.519 -11.798 1.00 88.06 111 HIS A O 1
ATOM 895 N N . SER A 1 112 ? 2.441 12.384 -12.196 1.00 92.00 112 SER A N 1
ATOM 896 C CA . SER A 1 112 ? 2.831 12.576 -13.596 1.00 92.00 112 SER A CA 1
ATOM 897 C C . SER A 1 112 ? 1.696 12.220 -14.552 1.00 92.00 112 SER A C 1
ATOM 899 O O . SER A 1 112 ? 1.548 12.862 -15.593 1.00 92.00 112 SER A O 1
ATOM 901 N N . LEU A 1 113 ? 0.893 11.213 -14.205 1.00 91.62 113 LEU A N 1
ATOM 902 C CA . LEU A 1 113 ? -0.221 10.726 -15.018 1.00 91.62 113 LEU A CA 1
ATOM 903 C C . LEU A 1 113 ? -1.569 11.213 -14.479 1.00 91.62 113 LEU A C 1
ATOM 905 O O . LEU A 1 113 ? -1.800 11.229 -13.271 1.00 91.62 113 LEU A O 1
ATOM 909 N N . ASP A 1 114 ? -2.459 11.601 -15.393 1.00 91.38 114 ASP A N 1
ATOM 910 C CA . ASP A 1 114 ? -3.865 11.880 -15.090 1.00 91.38 114 ASP A CA 1
ATOM 911 C C . ASP A 1 114 ? -4.696 10.610 -15.296 1.00 91.38 114 ASP A C 1
ATOM 913 O O . ASP A 1 114 ? -4.628 9.977 -16.353 1.00 91.38 114 ASP A O 1
ATOM 917 N N . TYR A 1 115 ? -5.494 10.255 -14.291 1.00 93.06 115 TYR A N 1
ATOM 918 C CA . TYR A 1 115 ? -6.345 9.075 -14.320 1.00 93.06 115 TYR A CA 1
ATOM 919 C C . TYR A 1 115 ? -7.820 9.471 -14.271 1.00 93.06 115 TYR A C 1
ATOM 921 O O . TYR A 1 115 ? -8.323 9.947 -13.254 1.00 93.06 115 TYR A O 1
ATOM 929 N N . GLN A 1 116 ? -8.542 9.216 -15.362 1.00 91.44 116 GLN A N 1
ATOM 930 C CA . GLN A 1 116 ? -9.924 9.688 -15.531 1.00 91.44 116 GLN A CA 1
ATOM 931 C C . GLN A 1 116 ? -10.988 8.666 -15.119 1.00 91.44 116 GLN A C 1
ATOM 933 O O . GLN A 1 116 ? -12.142 9.028 -14.899 1.00 91.44 116 GLN A O 1
ATOM 938 N N . THR A 1 117 ? -10.622 7.387 -15.031 1.00 94.12 117 THR A N 1
ATOM 939 C CA . THR A 1 117 ? -11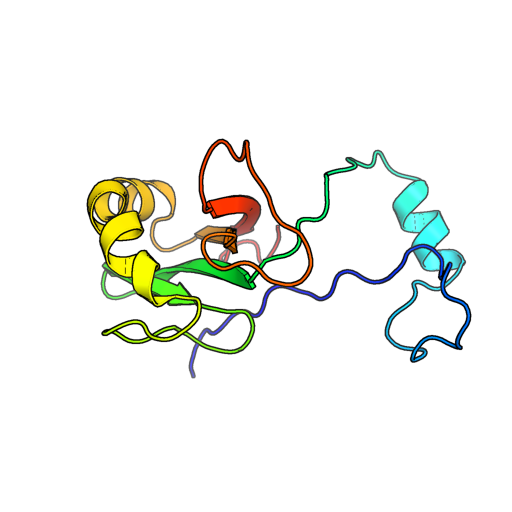.573 6.274 -14.879 1.00 94.12 117 THR A CA 1
ATOM 940 C C . THR A 1 117 ? -11.181 5.306 -13.765 1.00 94.12 117 THR A C 1
ATOM 942 O O . THR A 1 117 ? -11.500 4.120 -13.851 1.00 94.12 117 THR A O 1
ATOM 945 N N . LEU A 1 118 ? -10.467 5.773 -12.733 1.00 94.56 118 LEU A N 1
ATOM 946 C CA . LEU A 1 118 ? -10.164 4.919 -11.582 1.00 94.56 118 LEU A CA 1
ATOM 947 C C . LEU A 1 118 ? -11.462 4.519 -10.870 1.00 94.56 118 LEU A C 1
ATOM 949 O O . LEU A 1 118 ? -12.328 5.375 -10.668 1.00 94.56 118 LEU A O 1
ATOM 953 N N . PRO A 1 119 ? -11.599 3.249 -10.452 1.00 95.25 119 PRO A N 1
ATOM 954 C CA . PRO A 1 119 ? -12.780 2.806 -9.717 1.00 95.25 119 PRO A CA 1
ATOM 955 C C . PRO A 1 119 ? -12.838 3.399 -8.300 1.00 95.25 119 PRO A C 1
ATOM 957 O O . PRO A 1 119 ? -13.923 3.547 -7.745 1.00 95.25 119 PRO A O 1
ATOM 960 N N . ASP A 1 120 ? -11.685 3.755 -7.727 1.00 96.81 120 ASP A N 1
ATOM 961 C CA . ASP A 1 120 ? -11.540 4.461 -6.453 1.00 96.81 120 ASP A CA 1
ATOM 962 C C . ASP A 1 120 ? -10.184 5.216 -6.444 1.00 96.81 120 ASP A C 1
ATOM 964 O O . ASP A 1 120 ? -9.313 4.955 -7.274 1.00 96.81 120 ASP A O 1
ATOM 968 N N . TRP A 1 121 ? -9.988 6.166 -5.527 1.00 96.31 121 TRP A N 1
ATOM 969 C CA . TRP A 1 121 ? -8.705 6.844 -5.306 1.00 96.31 121 TRP A CA 1
ATOM 970 C C . TRP A 1 121 ? -7.665 5.968 -4.614 1.00 96.31 121 TRP A C 1
ATOM 972 O O . TRP A 1 121 ? -6.481 6.279 -4.711 1.00 96.31 121 TRP A O 1
ATOM 982 N N . PHE A 1 122 ? -8.082 4.926 -3.895 1.00 97.94 122 PHE A N 1
ATOM 983 C CA . PHE A 1 122 ? -7.166 3.977 -3.272 1.00 97.94 122 PHE A CA 1
ATOM 984 C C . PHE A 1 122 ? -7.272 2.615 -3.946 1.00 97.94 122 PHE A C 1
ATOM 986 O O . PHE A 1 122 ? -8.324 1.975 -3.897 1.00 97.94 122 PHE A O 1
ATOM 993 N N . LEU A 1 123 ? -6.175 2.174 -4.555 1.00 97.81 123 LEU A N 1
ATOM 994 C CA . LEU A 1 123 ? -6.111 0.921 -5.297 1.00 97.81 123 LEU A CA 1
ATOM 995 C C . LEU A 1 123 ? -5.117 -0.010 -4.616 1.00 97.81 123 LEU A C 1
ATOM 997 O O . LEU A 1 123 ? -3.917 0.249 -4.579 1.00 97.81 123 LEU A O 1
ATOM 1001 N N . VAL A 1 124 ? -5.661 -1.056 -4.000 1.00 97.38 124 VAL A N 1
ATOM 1002 C CA . VAL A 1 124 ? -4.919 -2.046 -3.216 1.00 97.38 124 VAL A CA 1
ATOM 1003 C C . VAL A 1 124 ? -4.049 -2.888 -4.138 1.00 97.38 124 VAL A C 1
ATOM 1005 O O . VAL A 1 124 ? -4.517 -3.305 -5.194 1.00 97.38 124 VAL A O 1
ATOM 1008 N N . PHE A 1 125 ? -2.822 -3.168 -3.705 1.00 96.75 125 PHE A N 1
ATOM 1009 C CA . PHE A 1 125 ? -1.929 -4.107 -4.388 1.00 96.75 125 PHE A CA 1
ATOM 1010 C C . PHE A 1 125 ? -1.334 -5.167 -3.448 1.00 96.75 125 PHE A C 1
ATOM 1012 O O . PHE A 1 125 ? -0.818 -6.160 -3.932 1.00 96.75 125 PHE A O 1
ATOM 1019 N N . ASP A 1 126 ? -1.391 -4.994 -2.119 1.00 97.50 126 ASP A N 1
ATOM 1020 C CA . ASP A 1 126 ? -0.846 -5.993 -1.190 1.00 97.50 126 ASP A CA 1
ATOM 1021 C C . ASP A 1 126 ? -1.497 -5.962 0.193 1.00 97.50 126 ASP A C 1
ATOM 1023 O O . ASP A 1 126 ? -2.020 -4.937 0.650 1.00 97.50 126 ASP A O 1
ATOM 1027 N N . VAL A 1 127 ? -1.376 -7.085 0.901 1.00 98.12 127 VAL A N 1
ATOM 1028 C CA . VAL A 1 127 ? -1.691 -7.215 2.327 1.00 98.12 127 VAL A CA 1
ATOM 1029 C C . VAL A 1 127 ? -0.510 -7.885 3.014 1.00 98.12 127 VAL A C 1
ATOM 1031 O O . VAL A 1 127 ? -0.029 -8.896 2.541 1.00 98.12 127 VAL A O 1
ATOM 1034 N N . TYR A 1 128 ? -0.048 -7.342 4.135 1.00 98.00 128 TYR A N 1
ATOM 1035 C CA . TYR A 1 128 ? 1.025 -7.933 4.932 1.00 98.00 128 TYR A CA 1
ATOM 1036 C C . TYR A 1 128 ? 0.479 -8.505 6.239 1.00 98.00 128 TYR A C 1
ATOM 1038 O O . TYR A 1 128 ? -0.193 -7.799 6.999 1.00 98.00 128 TYR A O 1
ATOM 1046 N N . ASP A 1 129 ? 0.809 -9.761 6.528 1.00 97.69 129 ASP A N 1
ATOM 1047 C CA . ASP A 1 129 ? 0.519 -10.423 7.798 1.00 97.69 129 ASP A CA 1
ATOM 1048 C C . ASP A 1 129 ? 1.676 -10.196 8.783 1.00 97.69 129 ASP A C 1
ATOM 1050 O O . ASP A 1 129 ? 2.791 -10.696 8.611 1.00 97.69 129 ASP A O 1
ATOM 1054 N N . LYS A 1 130 ? 1.409 -9.451 9.861 1.00 94.62 130 LYS A N 1
ATOM 1055 C CA . LYS A 1 130 ? 2.403 -9.118 10.893 1.00 94.62 130 LYS A CA 1
ATOM 1056 C C . LYS A 1 130 ? 2.833 -10.322 11.732 1.00 94.62 130 LYS A C 1
ATOM 1058 O O . LYS A 1 130 ? 3.936 -10.287 12.275 1.00 94.62 130 LYS A O 1
ATOM 1063 N N . GLN A 1 131 ? 1.996 -11.352 11.859 1.00 94.31 131 GLN A N 1
ATOM 1064 C CA . GLN A 1 131 ? 2.331 -12.561 12.616 1.00 94.31 131 GLN A CA 1
ATOM 1065 C C . GLN A 1 131 ? 3.245 -13.474 11.804 1.00 94.31 131 GLN A C 1
ATOM 1067 O O . GLN A 1 131 ? 4.237 -13.977 12.330 1.00 94.31 131 GLN A O 1
ATOM 1072 N N . GLN A 1 132 ? 2.917 -13.667 10.525 1.00 96.88 132 GLN A N 1
ATOM 1073 C CA . GLN A 1 132 ? 3.685 -14.528 9.618 1.00 96.88 132 GLN A CA 1
ATOM 1074 C C . GLN A 1 132 ? 4.886 -13.811 8.991 1.00 96.88 132 GLN A C 1
ATOM 1076 O O . GLN A 1 132 ? 5.790 -14.461 8.476 1.00 96.88 132 GLN A O 1
ATOM 1081 N N . GLN A 1 133 ? 4.913 -12.482 9.074 1.00 95.12 133 GLN A N 1
ATOM 1082 C CA . GLN A 1 133 ? 5.939 -11.615 8.504 1.00 95.12 133 GLN A CA 1
ATOM 1083 C C . GLN A 1 133 ? 6.108 -11.781 6.989 1.00 95.12 133 GLN A C 1
ATOM 1085 O O . GLN A 1 133 ? 7.225 -11.795 6.469 1.00 95.12 133 GLN A O 1
ATOM 1090 N N . GLN A 1 134 ? 4.987 -11.893 6.280 1.00 95.12 134 GLN A N 1
ATOM 1091 C CA . GLN A 1 134 ? 4.954 -12.073 4.832 1.00 95.12 134 GLN A CA 1
ATOM 1092 C C . GLN A 1 134 ? 3.783 -11.314 4.203 1.00 95.12 134 GLN A C 1
ATOM 1094 O O . GLN A 1 134 ? 2.813 -10.984 4.890 1.00 95.12 134 GLN A O 1
ATOM 1099 N N . PHE A 1 135 ? 3.923 -11.035 2.910 1.00 92.75 135 PHE A N 1
ATOM 1100 C CA . PHE A 1 135 ? 2.823 -10.646 2.033 1.00 92.75 135 PHE A CA 1
ATOM 1101 C C . PHE A 1 135 ? 2.054 -11.896 1.591 1.00 92.75 135 PHE A C 1
ATOM 1103 O O . PHE A 1 135 ? 2.730 -12.937 1.402 1.00 92.75 135 PHE A O 1
#

pLDDT: mean 92.85, std 9.05, range [39.31, 98.62]